Protein AF-A0A382PR26-F1 (afdb_monomer)

Foldseek 3Di:
DQCQQDPDPDHVDVASVVLLLVQLVQCLVVVHFAADPDPPVVPQDDPVSDPDPCVVVVLLVSVCSNPVDCVLVDPDPVSVVVSSRSSVRSSVNSVVVLVVQVVVDPPSVVVVVVVVVVVVVVDPDPPPVVD

Organism: NCBI:txid408172

pLDDT: mean 83.09, std 10.74, range [49.25, 95.69]

Radius of gyration: 16.08 Å; Cα contacts (8 Å, |Δi|>4): 104; chains: 1; bounding box: 42×34×35 Å

Solvent-accessible surface area (backbone atoms only — not comparable to full-atom values): 7722 Å² total; per-residue (Å²): 104,69,62,66,42,44,62,46,101,79,34,89,19,85,41,70,55,56,47,41,54,52,16,21,50,49,9,58,74,69,72,42,70,30,84,70,91,75,78,52,79,92,71,52,88,52,83,81,67,58,88,58,90,61,56,68,58,52,52,44,51,54,46,33,69,72,63,77,38,74,72,59,70,44,88,47,70,71,38,48,52,51,48,52,50,51,49,51,18,12,18,46,29,18,50,52,54,52,44,56,54,50,73,76,34,95,61,49,64,62,52,52,50,53,53,54,53,60,52,54,77,70,54,76,78,80,74,67,88,81,112

Mean predicted aligned error: 7.09 Å

Structure (mmCIF, N/CA/C/O backbone):
data_AF-A0A382PR26-F1
#
_entry.id   AF-A0A382PR26-F1
#
loop_
_atom_site.group_PDB
_atom_site.id
_atom_site.type_symbol
_atom_site.lab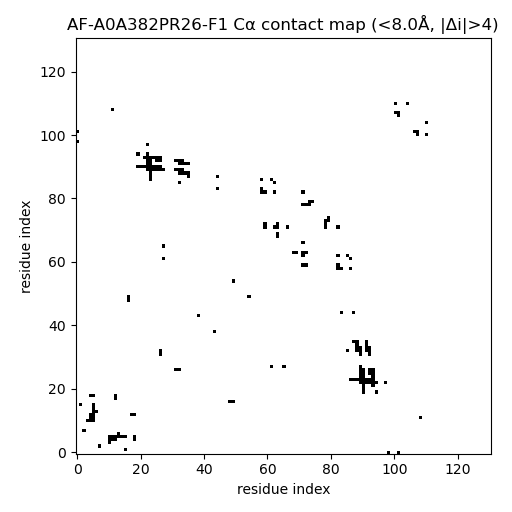el_atom_id
_atom_site.label_alt_id
_atom_site.label_comp_id
_atom_site.label_asym_id
_atom_site.label_entity_id
_atom_site.label_seq_id
_atom_site.pdbx_PDB_ins_code
_atom_site.Cartn_x
_atom_site.Cartn_y
_atom_site.Cartn_z
_atom_site.occupancy
_atom_site.B_iso_or_equiv
_atom_site.auth_seq_id
_atom_site.auth_comp_id
_atom_site.auth_asym_id
_atom_site.auth_atom_id
_atom_site.pdb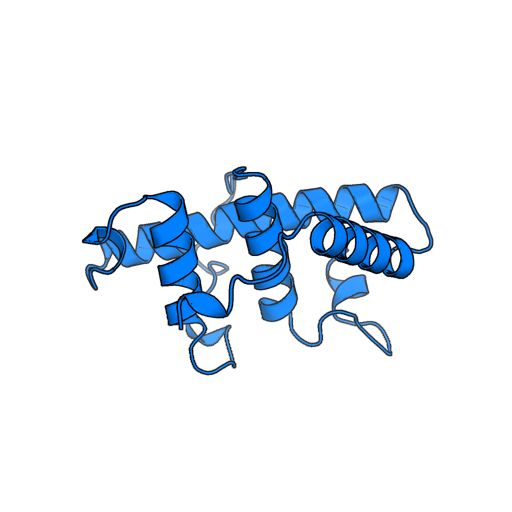x_PDB_model_num
ATOM 1 N N . MET A 1 1 ? 14.714 6.969 -5.840 1.00 84.12 1 MET A N 1
ATOM 2 C CA . MET A 1 1 ? 13.620 6.156 -6.406 1.00 84.12 1 MET A CA 1
ATOM 3 C C . MET A 1 1 ? 12.386 7.002 -6.729 1.00 84.12 1 MET A C 1
ATOM 5 O O . MET A 1 1 ? 12.160 7.191 -7.912 1.00 84.12 1 MET A O 1
ATOM 9 N N . ILE A 1 2 ? 11.683 7.603 -5.756 1.00 82.56 2 ILE A N 1
ATOM 10 C CA . ILE A 1 2 ? 10.418 8.350 -5.985 1.00 82.56 2 ILE A CA 1
ATOM 11 C C . ILE A 1 2 ? 10.488 9.317 -7.181 1.00 82.56 2 ILE A C 1
ATOM 13 O O . ILE A 1 2 ? 9.706 9.186 -8.110 1.00 82.56 2 ILE A O 1
ATOM 17 N N . LYS A 1 3 ? 11.500 10.199 -7.241 1.00 83.19 3 LYS A N 1
ATOM 18 C CA . LYS A 1 3 ? 11.681 11.136 -8.371 1.00 83.19 3 LYS A CA 1
ATOM 19 C C . LYS A 1 3 ? 11.769 10.465 -9.751 1.00 83.19 3 LYS A C 1
ATOM 21 O O . LYS A 1 3 ? 11.312 11.050 -10.720 1.00 83.19 3 LYS A O 1
ATOM 26 N N . LYS A 1 4 ? 12.352 9.264 -9.853 1.00 83.62 4 LYS A N 1
ATOM 27 C CA . LYS A 1 4 ? 12.416 8.512 -11.121 1.00 83.62 4 LYS A CA 1
ATOM 28 C C . LYS A 1 4 ? 11.034 7.994 -11.530 1.00 83.62 4 LYS A C 1
ATOM 30 O O . LYS A 1 4 ? 10.728 7.959 -12.709 1.00 83.62 4 LYS A O 1
ATOM 35 N N . LEU A 1 5 ? 10.215 7.614 -10.550 1.00 82.88 5 LEU A N 1
ATOM 36 C CA . LEU A 1 5 ? 8.875 7.067 -10.760 1.00 82.88 5 LEU A CA 1
ATOM 37 C C . LEU A 1 5 ? 7.799 8.145 -10.954 1.00 82.88 5 LEU A C 1
ATOM 39 O O . LEU A 1 5 ? 6.731 7.825 -11.465 1.00 82.88 5 LEU A O 1
ATOM 43 N N . THR A 1 6 ? 8.068 9.393 -10.553 1.00 85.25 6 THR A N 1
ATOM 44 C CA . THR A 1 6 ? 7.072 10.478 -10.576 1.00 85.25 6 THR A CA 1
ATOM 45 C C . THR A 1 6 ? 7.483 11.733 -11.344 1.00 85.25 6 THR A C 1
ATOM 47 O O . THR A 1 6 ? 6.692 12.662 -11.429 1.00 85.25 6 THR A O 1
ATOM 50 N N . GLY A 1 7 ? 8.725 11.831 -11.825 1.00 79.44 7 GLY A N 1
ATOM 51 C CA . GLY A 1 7 ? 9.278 13.088 -12.347 1.00 79.44 7 GLY A CA 1
ATOM 52 C C . GLY A 1 7 ? 10.110 12.968 -13.622 1.00 79.44 7 GLY A C 1
ATOM 53 O O . GLY A 1 7 ? 10.827 13.912 -13.939 1.00 79.44 7 GLY A O 1
ATOM 54 N N . SER A 1 8 ? 10.076 11.828 -14.316 1.00 76.12 8 SER A N 1
ATOM 55 C CA . SER A 1 8 ? 10.635 11.694 -15.670 1.00 76.12 8 SER A CA 1
ATOM 56 C C . SER A 1 8 ? 9.703 12.321 -16.720 1.00 76.12 8 SER A C 1
ATOM 58 O O . SER A 1 8 ? 8.579 12.689 -16.394 1.00 76.12 8 SER A O 1
ATOM 60 N N . ASP A 1 9 ? 10.149 12.428 -17.978 1.00 75.31 9 ASP A N 1
ATOM 61 C CA . ASP A 1 9 ? 9.335 12.978 -19.083 1.00 75.31 9 ASP A CA 1
ATOM 62 C C . ASP A 1 9 ? 8.059 12.156 -19.357 1.00 75.31 9 ASP A C 1
ATOM 64 O O . ASP A 1 9 ? 7.056 12.687 -19.826 1.00 75.31 9 ASP A O 1
ATOM 68 N N . SER A 1 10 ? 8.085 10.860 -19.027 1.00 79.69 10 SER A N 1
ATOM 69 C CA . SER A 1 10 ? 6.935 9.952 -19.066 1.00 79.69 10 SER A CA 1
ATOM 70 C C . SER A 1 10 ? 6.955 9.058 -17.821 1.00 79.69 10 SER A C 1
ATOM 72 O O . SER A 1 10 ? 7.436 7.920 -17.885 1.00 79.69 10 SER A O 1
ATOM 74 N N . PRO A 1 11 ? 6.505 9.566 -16.659 1.00 85.81 11 PRO A N 1
ATOM 75 C CA . PRO A 1 11 ? 6.602 8.830 -15.413 1.00 85.81 11 PRO A CA 1
ATOM 76 C C . PRO A 1 11 ? 5.505 7.760 -15.325 1.00 85.81 11 PRO A C 1
ATOM 78 O O . PRO A 1 11 ? 4.365 8.021 -15.720 1.00 85.81 11 PRO A O 1
ATOM 81 N N . PRO A 1 12 ? 5.808 6.574 -14.760 1.00 86.62 12 PRO A N 1
ATOM 82 C CA . PRO A 1 12 ? 4.804 5.531 -14.545 1.00 86.62 12 PRO A CA 1
ATOM 83 C C . PRO A 1 12 ? 3.694 5.978 -13.581 1.00 86.62 12 PRO A C 1
ATOM 85 O O . PRO A 1 12 ? 2.566 5.506 -13.684 1.00 86.62 12 PRO A O 1
ATOM 88 N N . PHE A 1 13 ? 3.986 6.922 -12.679 1.00 90.69 13 PHE A N 1
ATOM 89 C CA . PHE A 1 13 ? 3.002 7.528 -11.785 1.00 90.69 13 PHE A CA 1
ATOM 90 C C . PHE A 1 13 ? 3.023 9.046 -11.953 1.00 90.69 13 PHE A C 1
ATOM 92 O O . PHE A 1 13 ? 4.031 9.696 -11.701 1.00 90.69 13 PHE A O 1
ATOM 99 N N . GLN A 1 14 ? 1.897 9.635 -12.345 1.00 87.81 14 GLN A N 1
ATOM 100 C CA . GLN A 1 14 ? 1.780 11.080 -12.574 1.00 87.81 14 GLN A CA 1
ATOM 101 C C . GLN A 1 14 ? 1.797 11.877 -11.264 1.00 87.81 14 GLN A C 1
ATOM 103 O O . GLN A 1 14 ? 2.180 13.044 -11.235 1.00 87.81 14 GLN A O 1
ATOM 108 N N . GLN A 1 15 ? 1.350 11.259 -10.167 1.00 87.12 15 GLN A N 1
ATOM 109 C CA . GLN A 1 15 ? 1.268 11.881 -8.848 1.00 87.12 15 GLN A CA 1
ATOM 110 C C . GLN A 1 15 ? 1.777 10.924 -7.767 1.00 87.12 15 GLN A C 1
ATOM 112 O O . GLN A 1 15 ? 1.619 9.708 -7.867 1.00 87.12 15 GLN A O 1
ATOM 117 N N . ILE A 1 16 ? 2.349 11.477 -6.692 1.00 87.38 16 ILE A N 1
ATOM 118 C CA . ILE A 1 16 ? 2.913 10.686 -5.585 1.00 87.38 16 ILE A CA 1
ATOM 119 C C . ILE A 1 16 ? 1.859 9.757 -4.971 1.00 87.38 16 ILE A C 1
ATOM 121 O O . ILE A 1 16 ? 2.168 8.606 -4.685 1.00 87.38 16 ILE A O 1
ATOM 125 N N . TRP A 1 17 ? 0.608 10.199 -4.821 1.00 86.06 17 TRP A N 1
ATOM 126 C CA . TRP A 1 17 ? -0.441 9.356 -4.241 1.00 86.06 17 TRP A CA 1
ATOM 127 C C . TRP A 1 17 ? -0.736 8.101 -5.080 1.00 86.06 17 TRP A C 1
ATOM 129 O O . TRP A 1 17 ? -1.080 7.070 -4.512 1.00 86.06 17 TRP A O 1
ATOM 139 N N . GLN A 1 18 ? -0.548 8.145 -6.407 1.00 89.12 18 GLN A N 1
ATOM 140 C CA . GLN A 1 18 ? -0.707 6.969 -7.272 1.00 89.12 18 GLN A CA 1
ATOM 141 C C . GLN A 1 18 ? 0.390 5.940 -6.988 1.00 89.12 18 GLN A C 1
ATOM 143 O O . GLN A 1 18 ? 0.104 4.753 -6.852 1.00 89.12 18 GLN A O 1
ATOM 148 N N . LEU A 1 19 ? 1.632 6.411 -6.824 1.00 91.75 19 LEU A N 1
ATOM 149 C CA . LEU A 1 19 ? 2.751 5.570 -6.400 1.00 91.75 19 LEU A CA 1
ATOM 150 C C . LEU A 1 19 ? 2.496 4.968 -5.012 1.00 91.75 19 LEU A C 1
ATOM 152 O O . LEU A 1 19 ? 2.788 3.797 -4.800 1.00 91.75 19 LEU A O 1
ATOM 156 N N . LEU A 1 20 ? 1.948 5.744 -4.074 1.00 91.69 20 LEU A N 1
ATOM 157 C CA . LEU A 1 20 ? 1.654 5.258 -2.723 1.00 91.69 20 LEU A CA 1
ATOM 158 C C . LEU A 1 20 ? 0.545 4.203 -2.719 1.00 91.69 20 LEU A C 1
ATOM 160 O O . LEU A 1 20 ? 0.713 3.173 -2.081 1.00 91.69 20 LEU A O 1
ATOM 164 N N . ILE A 1 21 ? -0.535 4.390 -3.485 1.00 91.31 21 ILE A N 1
ATOM 165 C CA . ILE A 1 21 ? -1.578 3.363 -3.641 1.00 91.31 21 ILE A CA 1
ATOM 166 C C . ILE A 1 21 ? -1.004 2.082 -4.247 1.00 91.31 21 ILE A C 1
ATOM 168 O O . ILE A 1 21 ? -1.292 0.986 -3.763 1.00 91.31 21 ILE A O 1
ATOM 172 N N . PHE A 1 22 ? -0.175 2.205 -5.283 1.00 92.38 22 PHE A N 1
ATOM 173 C CA . PHE A 1 22 ? 0.476 1.052 -5.894 1.00 92.38 22 PHE A CA 1
ATOM 174 C C . PHE A 1 22 ? 1.396 0.334 -4.899 1.00 92.38 22 PHE A C 1
ATOM 176 O O . PHE A 1 22 ? 1.308 -0.880 -4.735 1.00 92.38 22 PHE A O 1
ATOM 183 N N . ALA A 1 23 ? 2.221 1.083 -4.166 1.00 94.31 23 ALA A N 1
ATOM 184 C CA . ALA A 1 23 ? 3.085 0.539 -3.127 1.00 94.31 23 ALA A CA 1
ATOM 185 C C . ALA A 1 23 ? 2.283 -0.146 -2.004 1.00 94.31 23 ALA A C 1
ATOM 187 O O . ALA A 1 23 ? 2.623 -1.257 -1.604 1.00 94.31 23 ALA A O 1
ATOM 188 N N . ALA A 1 24 ? 1.189 0.461 -1.538 1.00 93.50 24 ALA A N 1
ATOM 189 C CA . ALA A 1 24 ? 0.307 -0.153 -0.551 1.00 93.50 24 ALA A CA 1
ATOM 190 C C . ALA A 1 24 ? -0.293 -1.467 -1.064 1.00 93.50 24 ALA A C 1
ATOM 192 O O . ALA A 1 24 ? -0.340 -2.452 -0.333 1.00 93.50 24 ALA A O 1
ATOM 193 N N . SER A 1 25 ? -0.685 -1.505 -2.339 1.00 92.00 25 SER A N 1
ATOM 194 C CA . SER A 1 25 ? -1.228 -2.708 -2.978 1.00 92.00 25 SER A CA 1
ATOM 195 C C . SER A 1 25 ? -0.210 -3.853 -2.999 1.00 92.00 25 SER A C 1
ATOM 197 O O . SER A 1 25 ? -0.587 -4.996 -2.756 1.00 92.00 25 SER A O 1
ATOM 199 N N . LEU A 1 26 ? 1.083 -3.559 -3.198 1.00 93.81 26 LEU A N 1
ATOM 200 C CA . LEU A 1 26 ? 2.154 -4.559 -3.071 1.00 93.81 26 LEU A CA 1
ATOM 201 C C . LEU A 1 26 ? 2.267 -5.096 -1.639 1.00 93.81 26 LEU A C 1
ATOM 203 O O . LEU A 1 26 ? 2.380 -6.302 -1.447 1.00 93.81 26 LEU A O 1
ATOM 207 N N . GLY A 1 27 ? 2.189 -4.220 -0.633 1.00 94.06 27 GLY A N 1
ATOM 208 C CA . GLY A 1 27 ? 2.188 -4.646 0.768 1.00 94.06 27 GLY A CA 1
ATOM 209 C C . GLY A 1 27 ? 0.993 -5.530 1.122 1.00 94.06 27 GLY A C 1
ATOM 210 O O . GLY A 1 27 ? 1.149 -6.526 1.822 1.00 94.06 27 GLY A O 1
ATOM 211 N N . ILE A 1 28 ? -0.192 -5.223 0.593 1.00 91.81 28 ILE A N 1
ATOM 212 C CA . ILE A 1 28 ? -1.396 -6.039 0.799 1.00 91.81 28 ILE A CA 1
ATOM 213 C C . ILE A 1 28 ? -1.271 -7.390 0.098 1.00 91.81 28 ILE A C 1
ATOM 215 O O . ILE A 1 28 ? -1.557 -8.413 0.719 1.00 91.81 28 ILE A O 1
ATOM 219 N N . ARG A 1 29 ? -0.811 -7.404 -1.162 1.00 90.12 29 ARG A N 1
ATOM 220 C CA . ARG A 1 29 ? -0.543 -8.634 -1.923 1.00 90.12 29 ARG A CA 1
ATOM 221 C C . ARG A 1 29 ? 0.367 -9.572 -1.134 1.00 90.12 29 ARG A C 1
ATOM 223 O O . ARG A 1 29 ? 0.051 -10.749 -0.980 1.00 90.12 29 ARG A O 1
ATOM 230 N N . ASP A 1 30 ? 1.461 -9.030 -0.608 1.00 92.50 30 ASP A N 1
ATOM 231 C CA . ASP A 1 30 ? 2.461 -9.801 0.132 1.00 92.50 30 ASP A CA 1
ATOM 232 C C . ASP A 1 30 ? 2.050 -10.049 1.593 1.00 92.50 30 ASP A C 1
ATOM 234 O O . ASP A 1 30 ? 2.702 -10.822 2.288 1.00 92.50 30 ASP A O 1
ATOM 238 N N . LYS A 1 31 ? 0.949 -9.434 2.052 1.00 92.25 31 LYS A N 1
ATOM 239 C CA . LYS A 1 31 ? 0.472 -9.423 3.445 1.00 92.25 31 LYS A CA 1
ATOM 240 C C . LYS A 1 31 ? 1.538 -8.944 4.436 1.00 92.25 31 LYS A C 1
ATOM 242 O O . LYS A 1 31 ? 1.567 -9.372 5.587 1.00 92.25 31 LYS A O 1
ATOM 247 N N . GLU A 1 32 ? 2.378 -8.013 3.998 1.00 95.06 32 GLU A N 1
ATOM 248 C CA . GLU A 1 32 ? 3.527 -7.511 4.742 1.00 95.06 32 GLU A CA 1
ATOM 249 C C . GLU A 1 32 ? 3.428 -6.002 4.966 1.00 95.06 32 GLU A C 1
ATOM 251 O O . GLU A 1 32 ? 3.079 -5.226 4.074 1.00 95.06 32 GLU A O 1
ATOM 256 N N . LYS A 1 33 ? 3.782 -5.574 6.179 1.00 93.94 33 LYS A N 1
ATOM 257 C CA . LYS A 1 33 ? 3.820 -4.166 6.586 1.00 93.94 33 LYS A CA 1
ATOM 258 C C . LYS A 1 33 ? 5.212 -3.803 7.053 1.00 93.94 33 LYS A C 1
ATOM 260 O O . LYS A 1 33 ? 5.884 -4.591 7.714 1.00 93.94 33 LYS A O 1
ATOM 265 N N . ARG A 1 34 ? 5.634 -2.572 6.765 1.00 94.25 34 ARG A N 1
ATOM 266 C CA . ARG A 1 34 ? 6.876 -2.026 7.309 1.00 94.25 34 ARG A CA 1
ATOM 267 C C . ARG A 1 34 ? 6.561 -0.851 8.234 1.00 94.25 34 ARG A C 1
ATOM 269 O O . ARG A 1 34 ? 6.163 0.200 7.725 1.00 94.25 34 ARG A O 1
ATOM 276 N N . PRO A 1 35 ? 6.794 -0.982 9.553 1.00 90.88 35 PRO A N 1
ATOM 277 C CA . PRO A 1 35 ? 6.617 0.119 10.492 1.00 90.88 35 PRO A CA 1
ATOM 278 C C . PRO A 1 35 ? 7.398 1.364 10.066 1.00 90.88 35 PRO A C 1
ATOM 280 O O . PRO A 1 35 ? 8.521 1.274 9.557 1.00 90.88 35 PRO A O 1
ATOM 283 N N . ILE A 1 36 ? 6.808 2.535 10.285 1.00 82.38 36 ILE A N 1
ATOM 284 C CA . ILE A 1 36 ? 7.485 3.817 10.090 1.00 82.38 36 ILE A CA 1
ATOM 285 C C . ILE A 1 36 ? 8.129 4.195 11.422 1.00 82.38 36 ILE A C 1
ATOM 287 O O . ILE A 1 36 ? 7.457 4.621 12.355 1.00 82.38 36 ILE A O 1
ATOM 291 N N . GLU A 1 37 ? 9.446 4.014 11.516 1.00 70.19 37 GLU A N 1
ATOM 292 C CA . GLU A 1 37 ? 10.206 4.259 12.753 1.00 70.19 37 GLU A CA 1
ATOM 293 C C . GLU A 1 37 ? 10.277 5.751 13.126 1.00 70.19 37 GLU A C 1
ATOM 295 O O . GLU A 1 37 ? 10.413 6.087 14.297 1.00 70.19 37 GLU A O 1
ATOM 300 N N . ASN A 1 38 ? 10.135 6.649 12.143 1.00 61.75 38 ASN A N 1
ATOM 301 C CA . ASN A 1 38 ? 10.146 8.101 12.326 1.00 61.75 38 ASN A CA 1
ATOM 302 C C . ASN A 1 38 ? 8.832 8.707 11.817 1.00 61.75 38 ASN A C 1
ATOM 304 O O . ASN A 1 38 ? 8.781 9.263 10.717 1.00 61.75 38 ASN A O 1
ATOM 308 N N . TYR A 1 39 ? 7.763 8.560 12.601 1.00 54.31 39 TYR A N 1
ATOM 309 C CA . TYR A 1 39 ? 6.480 9.205 12.327 1.00 54.31 39 TYR A CA 1
ATOM 310 C C . TYR A 1 39 ? 6.607 10.718 12.552 1.00 54.31 39 TYR A C 1
ATOM 312 O O . TYR A 1 39 ? 6.509 11.220 13.672 1.00 54.31 39 TYR A O 1
ATOM 320 N N . ASP A 1 40 ? 6.882 11.451 11.478 1.00 55.56 40 ASP A N 1
ATOM 321 C CA . ASP A 1 40 ? 6.788 12.907 11.456 1.00 55.56 40 ASP A CA 1
ATOM 322 C C . ASP A 1 40 ? 5.325 13.264 11.176 1.00 55.56 40 ASP A C 1
ATOM 324 O O . ASP A 1 40 ? 4.876 13.199 10.032 1.00 55.56 40 ASP A O 1
ATOM 328 N N . ALA A 1 41 ? 4.566 13.606 12.221 1.00 50.00 41 ALA A N 1
ATOM 329 C CA . ALA A 1 41 ? 3.133 13.901 12.117 1.00 50.00 41 ALA A CA 1
ATOM 330 C C . ALA A 1 41 ? 2.815 15.014 11.093 1.00 50.00 41 ALA A C 1
ATOM 332 O O . ALA A 1 41 ? 1.715 15.056 10.551 1.00 50.00 41 ALA A O 1
ATOM 333 N N . GLY A 1 42 ? 3.781 15.888 10.770 1.00 49.25 42 GLY A N 1
ATOM 334 C CA . GLY A 1 42 ? 3.642 16.906 9.722 1.00 49.25 42 GLY A CA 1
ATOM 335 C C . GLY A 1 42 ? 3.752 16.372 8.285 1.00 49.25 42 GLY A C 1
ATOM 336 O O . GLY A 1 42 ? 3.441 17.099 7.342 1.00 49.25 42 GLY A O 1
ATOM 337 N N . LYS A 1 43 ? 4.193 15.120 8.109 1.00 52.88 43 LYS A N 1
ATOM 338 C CA . LYS A 1 43 ? 4.341 14.411 6.824 1.00 52.88 43 LYS A CA 1
ATOM 339 C C . LYS A 1 43 ? 3.430 13.193 6.692 1.00 52.88 43 LYS A C 1
ATOM 341 O O . LYS A 1 43 ? 3.501 12.523 5.661 1.00 52.88 43 LYS A O 1
ATOM 346 N N . ALA A 1 44 ? 2.613 12.918 7.708 1.00 62.34 44 ALA A N 1
ATOM 347 C CA . ALA A 1 44 ? 1.556 11.926 7.614 1.00 62.34 44 ALA A CA 1
ATOM 348 C C . ALA A 1 44 ? 0.679 12.233 6.395 1.00 62.34 44 ALA A C 1
ATOM 350 O O . ALA A 1 44 ? 0.480 13.402 6.033 1.00 62.34 44 ALA A O 1
ATOM 351 N N . ILE A 1 45 ? 0.194 11.188 5.733 1.00 66.62 45 ILE A N 1
ATOM 352 C CA . ILE A 1 45 ? -0.615 11.349 4.527 1.00 66.62 45 ILE A CA 1
ATOM 353 C C . ILE A 1 45 ? -1.928 12.027 4.915 1.00 66.62 45 ILE A C 1
ATOM 355 O O . ILE A 1 45 ? -2.824 11.420 5.494 1.00 66.62 45 ILE A O 1
ATOM 359 N N . GLN A 1 46 ? -2.032 13.314 4.594 1.00 65.81 46 GLN A N 1
ATOM 360 C CA . GLN A 1 46 ? -3.240 14.092 4.837 1.00 65.81 46 GLN A CA 1
ATOM 361 C C . GLN A 1 46 ? -4.330 13.697 3.837 1.00 65.81 46 GLN A C 1
ATOM 363 O O . GLN A 1 46 ? -4.048 13.416 2.675 1.00 65.81 46 GLN A O 1
ATOM 368 N N . GLU A 1 47 ? -5.596 13.744 4.254 1.00 64.94 47 GLU A N 1
ATOM 369 C CA . GLU A 1 47 ? -6.742 13.389 3.401 1.00 64.94 47 GLU A CA 1
ATOM 370 C C . GLU A 1 47 ? -6.785 14.168 2.067 1.00 64.94 47 GLU A C 1
ATOM 372 O O . GLU A 1 47 ? -7.276 13.674 1.054 1.00 64.94 47 GLU A O 1
ATOM 377 N N . ASN A 1 48 ? -6.226 15.380 2.045 1.00 68.44 48 ASN A N 1
ATOM 378 C CA . ASN A 1 48 ? -6.142 16.251 0.871 1.00 68.44 48 ASN A CA 1
ATOM 379 C C . ASN A 1 48 ? -5.068 15.838 -0.161 1.00 68.44 48 ASN A C 1
ATOM 381 O O . ASN A 1 48 ? -5.025 16.428 -1.240 1.00 68.44 48 ASN A O 1
ATOM 385 N N . TYR A 1 49 ? -4.214 14.846 0.131 1.00 69.88 49 TYR A N 1
ATOM 386 C CA . TYR A 1 49 ? -3.188 14.361 -0.807 1.00 69.88 49 TYR A CA 1
ATOM 387 C C . TYR A 1 49 ? -3.778 13.616 -2.004 1.00 69.88 49 TYR A C 1
ATOM 389 O O . TYR A 1 49 ? -3.131 13.503 -3.049 1.00 69.88 49 TYR A O 1
ATOM 397 N N . PHE A 1 50 ? -4.990 13.089 -1.854 1.00 75.00 50 PHE A N 1
ATOM 398 C CA . PHE A 1 50 ? -5.647 12.300 -2.878 1.00 75.00 50 PHE A CA 1
ATOM 399 C C . PHE A 1 50 ? -6.603 13.175 -3.685 1.00 75.00 50 PHE A C 1
ATOM 401 O O . PHE A 1 50 ? -7.626 13.642 -3.191 1.00 75.00 50 PHE A O 1
ATOM 408 N N . SER A 1 51 ? -6.281 13.367 -4.962 1.00 70.50 51 SER A N 1
ATOM 409 C CA . SER A 1 51 ? -7.118 14.128 -5.895 1.00 70.50 51 SER A CA 1
ATOM 410 C C . SER A 1 51 ? -8.221 13.287 -6.555 1.00 70.50 51 SER A C 1
ATOM 412 O O . SER A 1 51 ? -9.091 13.837 -7.228 1.00 70.50 51 SER A O 1
ATOM 414 N N . ALA A 1 52 ? -8.210 11.962 -6.369 1.00 72.94 52 ALA A N 1
ATOM 415 C CA . ALA A 1 52 ? -9.167 11.048 -6.987 1.00 72.94 52 ALA A CA 1
ATOM 416 C C . ALA A 1 52 ? -10.467 10.913 -6.170 1.00 72.94 52 ALA A C 1
ATOM 418 O O . ALA A 1 52 ? -10.405 10.631 -4.971 1.00 72.94 52 ALA A O 1
ATOM 419 N N . PRO A 1 53 ? -11.654 11.014 -6.796 1.00 71.69 53 PRO A N 1
ATOM 420 C CA . PRO A 1 53 ? -12.907 10.642 -6.147 1.00 71.69 53 PRO A CA 1
ATOM 421 C C . PRO A 1 53 ? -12.847 9.188 -5.654 1.00 71.69 53 PRO A C 1
ATOM 423 O O . PRO A 1 53 ? -12.478 8.292 -6.407 1.00 71.69 53 PRO A O 1
ATOM 426 N N . GLY A 1 54 ? -13.205 8.945 -4.391 1.00 75.56 54 GLY A N 1
ATOM 427 C CA . GLY A 1 54 ? -13.328 7.586 -3.847 1.00 75.56 54 GLY A CA 1
ATOM 428 C C . GLY A 1 54 ? -12.056 6.956 -3.264 1.00 75.56 54 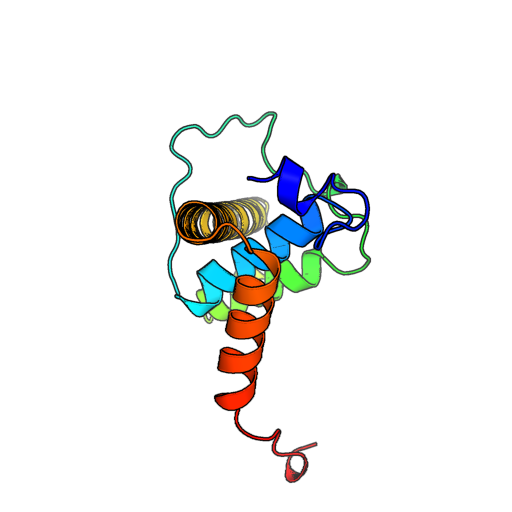GLY A C 1
ATOM 429 O O . GLY A 1 54 ? -12.128 5.820 -2.802 1.00 75.56 54 GLY A O 1
ATOM 430 N N . TRP A 1 55 ? -10.926 7.673 -3.189 1.00 78.56 55 TRP A N 1
ATOM 431 C CA . TRP A 1 55 ? -9.689 7.166 -2.560 1.00 78.56 55 TRP A CA 1
ATOM 432 C C . TRP A 1 55 ? -9.914 6.623 -1.136 1.00 78.56 55 TRP A C 1
ATOM 434 O O . TRP A 1 55 ? -9.352 5.600 -0.755 1.00 78.56 55 TRP A O 1
ATOM 444 N N . LYS A 1 56 ? -10.806 7.262 -0.370 1.00 80.88 56 LYS A N 1
ATOM 445 C CA . LYS A 1 56 ? -11.163 6.838 0.987 1.00 80.88 56 LYS A CA 1
ATOM 446 C C . LYS A 1 56 ? -11.867 5.478 0.995 1.00 80.88 56 LYS A C 1
ATOM 448 O O . LYS A 1 56 ? -11.607 4.655 1.865 1.00 80.88 56 LYS A O 1
ATOM 453 N N . GLY A 1 57 ? -12.703 5.216 -0.012 1.00 87.69 57 GLY A N 1
ATOM 454 C CA . GLY A 1 57 ? -13.331 3.910 -0.219 1.00 87.69 57 GLY A CA 1
ATOM 455 C C . GLY A 1 57 ? -12.296 2.816 -0.468 1.00 87.69 57 GLY A C 1
ATOM 456 O O . GLY A 1 57 ? -12.395 1.744 0.118 1.00 87.69 57 GLY A O 1
ATOM 457 N N . LEU A 1 58 ? -11.256 3.111 -1.255 1.00 86.50 58 LEU A N 1
ATOM 458 C CA . LEU A 1 58 ? -10.155 2.175 -1.468 1.00 86.50 58 LEU A CA 1
ATOM 459 C C . LEU A 1 58 ? -9.435 1.843 -0.157 1.00 86.50 58 LEU A C 1
ATOM 461 O O . LEU A 1 58 ? -9.228 0.668 0.125 1.00 86.50 58 LEU A O 1
ATOM 465 N N . LEU A 1 59 ? -9.106 2.844 0.667 1.00 87.69 59 LEU A N 1
ATOM 466 C CA . LEU A 1 59 ? -8.464 2.584 1.959 1.00 87.69 59 LEU A CA 1
ATOM 467 C C . LEU A 1 59 ? -9.332 1.692 2.849 1.00 87.69 59 LEU A C 1
ATOM 469 O O . LEU A 1 59 ? -8.831 0.744 3.453 1.00 87.69 59 LEU A O 1
ATOM 473 N N . TYR A 1 60 ? -10.637 1.960 2.911 1.00 90.38 60 TYR A N 1
ATOM 474 C CA . TYR A 1 60 ? -11.558 1.123 3.674 1.00 90.38 60 TYR A CA 1
ATOM 475 C C . TYR A 1 60 ? -11.585 -0.321 3.176 1.00 90.38 60 TYR A C 1
ATOM 477 O O . TYR A 1 60 ? -11.565 -1.235 3.993 1.00 90.38 60 TYR A O 1
ATOM 485 N N . LEU A 1 61 ? -11.588 -0.537 1.858 1.00 90.69 61 LEU A N 1
ATOM 486 C CA . LEU A 1 61 ? -11.515 -1.880 1.279 1.00 90.69 61 LEU A CA 1
ATOM 487 C C . LEU A 1 61 ? -10.200 -2.574 1.643 1.00 90.69 61 LEU A C 1
ATOM 489 O O . LEU A 1 61 ? -10.222 -3.736 2.037 1.00 90.69 61 LEU A O 1
ATOM 493 N N . MET A 1 62 ? -9.073 -1.860 1.588 1.00 88.94 62 MET A N 1
ATOM 494 C CA . MET A 1 62 ? -7.774 -2.391 2.011 1.00 88.94 62 MET A CA 1
ATOM 495 C C . MET A 1 62 ? -7.815 -2.864 3.471 1.00 88.94 62 MET A C 1
ATOM 497 O O . MET A 1 62 ? -7.411 -3.984 3.779 1.00 88.94 62 MET A O 1
ATOM 501 N N . ARG A 1 63 ? -8.365 -2.038 4.367 1.00 88.75 63 ARG A N 1
ATOM 502 C CA . ARG A 1 63 ? -8.485 -2.354 5.795 1.00 88.75 63 ARG A CA 1
ATOM 503 C C . ARG A 1 63 ? -9.491 -3.470 6.075 1.00 88.75 63 ARG A C 1
ATOM 505 O O . ARG A 1 63 ? -9.275 -4.274 6.980 1.00 88.75 63 ARG A O 1
ATOM 512 N N . LEU A 1 64 ? -10.571 -3.541 5.303 1.00 92.31 64 LEU A N 1
ATOM 513 C CA . LEU A 1 64 ? -11.556 -4.613 5.399 1.00 92.31 64 LEU A CA 1
ATOM 514 C C . LEU A 1 64 ? -10.941 -5.957 5.000 1.00 92.31 64 LEU A C 1
ATOM 516 O O . LEU A 1 64 ? -11.139 -6.937 5.708 1.00 92.31 64 LEU A O 1
ATOM 520 N N . VAL A 1 65 ? -10.164 -5.993 3.913 1.00 88.44 65 VAL A N 1
ATOM 521 C CA . VAL A 1 65 ? -9.446 -7.200 3.472 1.00 88.44 65 VAL A CA 1
ATOM 522 C C . VAL A 1 65 ? -8.385 -7.614 4.492 1.00 88.44 65 VAL A C 1
ATOM 524 O O . VAL A 1 65 ? -8.210 -8.799 4.743 1.00 88.44 65 VAL A O 1
ATOM 527 N N . GLU A 1 66 ? -7.695 -6.654 5.110 1.00 86.88 66 GLU A N 1
ATOM 528 C CA . GLU A 1 66 ? -6.703 -6.937 6.153 1.00 86.88 66 GLU A CA 1
ATOM 529 C C . GLU A 1 66 ? -7.332 -7.495 7.438 1.00 86.88 66 GLU A C 1
ATOM 531 O O . GLU A 1 66 ? -6.788 -8.412 8.050 1.00 86.88 66 GLU A O 1
ATOM 536 N N . THR A 1 67 ? -8.428 -6.892 7.900 1.00 89.62 67 THR A N 1
ATOM 537 C CA . THR A 1 67 ? -9.003 -7.199 9.219 1.00 89.62 67 THR A CA 1
ATOM 538 C C . THR A 1 67 ? -10.075 -8.276 9.174 1.00 89.62 67 THR A C 1
ATOM 540 O O . THR A 1 67 ? -10.432 -8.799 10.229 1.00 89.62 67 THR A O 1
ATOM 543 N N . GLU A 1 68 ? -10.627 -8.548 7.988 1.00 90.12 68 GLU A N 1
ATOM 544 C CA . GLU A 1 68 ? -11.821 -9.371 7.782 1.00 90.12 68 GLU A CA 1
ATOM 545 C C . GLU A 1 68 ? -12.986 -8.936 8.701 1.00 90.12 68 GLU A C 1
ATOM 547 O O . GLU A 1 68 ? -13.828 -9.737 9.105 1.00 90.12 68 GLU A O 1
ATOM 552 N N . ASN A 1 69 ? -13.030 -7.646 9.070 1.00 89.75 69 ASN A N 1
ATOM 553 C CA . ASN A 1 69 ? -13.946 -7.116 10.073 1.00 89.75 69 ASN A CA 1
ATOM 554 C C . ASN A 1 69 ? -14.520 -5.753 9.670 1.00 89.75 69 ASN A C 1
ATOM 556 O O . ASN A 1 69 ? -13.802 -4.772 9.507 1.00 89.75 69 ASN A O 1
ATOM 560 N N . THR A 1 70 ? -15.847 -5.656 9.609 1.00 91.75 70 THR A N 1
ATOM 561 C CA . THR A 1 70 ? -16.558 -4.428 9.227 1.00 91.75 70 THR A CA 1
ATOM 562 C C . THR A 1 70 ? -16.440 -3.287 10.238 1.00 91.75 70 THR A C 1
ATOM 564 O O . THR A 1 70 ? -16.733 -2.147 9.890 1.00 91.75 70 THR A O 1
ATOM 567 N N . ASN A 1 71 ? -16.000 -3.544 11.473 1.00 89.31 71 ASN A N 1
ATOM 568 C CA . ASN A 1 71 ? -15.782 -2.497 12.476 1.00 89.31 71 ASN A CA 1
ATOM 569 C C . ASN A 1 71 ? -14.755 -1.453 12.020 1.00 89.31 71 ASN A C 1
ATOM 571 O O . ASN A 1 71 ? -14.859 -0.299 12.427 1.00 89.31 71 ASN A O 1
ATOM 575 N N . CYS A 1 72 ? -13.820 -1.819 11.135 1.00 87.44 72 CYS A N 1
ATOM 576 C CA . CYS A 1 72 ? -12.847 -0.881 10.576 1.00 87.44 72 CYS A CA 1
ATOM 577 C C . CYS A 1 72 ? -13.471 0.185 9.657 1.00 87.44 72 CYS A C 1
ATOM 579 O O . CYS A 1 72 ? -12.804 1.144 9.277 1.00 87.44 72 CYS A O 1
ATOM 581 N N . LEU A 1 73 ? -14.738 0.009 9.265 1.00 89.00 73 LEU A N 1
ATOM 582 C CA . LEU A 1 73 ? -15.508 0.971 8.473 1.00 89.00 73 LEU A CA 1
ATOM 583 C C . LEU A 1 73 ? -16.164 2.051 9.346 1.00 89.00 73 LEU A C 1
ATOM 585 O O . LEU A 1 73 ? -16.821 2.950 8.822 1.00 89.00 73 LEU A O 1
ATOM 589 N N . ASN A 1 74 ? -16.027 1.957 10.672 1.00 89.00 74 ASN A N 1
ATOM 590 C CA . ASN A 1 74 ? -16.544 2.962 11.586 1.00 89.00 74 ASN A CA 1
ATOM 591 C C . ASN A 1 74 ? -15.841 4.310 11.349 1.00 89.00 74 ASN A C 1
ATOM 593 O O . ASN A 1 74 ? -14.638 4.387 11.105 1.00 89.00 74 ASN A O 1
ATOM 597 N N . SER A 1 75 ? -16.601 5.396 11.454 1.00 82.38 75 SER A N 1
ATOM 598 C CA . SER A 1 75 ? -16.102 6.763 11.326 1.00 82.38 75 SER A CA 1
ATOM 599 C C . SER A 1 75 ? -15.496 7.307 12.626 1.00 82.38 75 SER A C 1
ATOM 601 O O . SER A 1 75 ? -15.396 8.524 12.778 1.00 82.38 75 SER A O 1
ATOM 603 N N . SER A 1 76 ? -15.150 6.449 13.592 1.00 88.94 76 SER A N 1
ATOM 604 C CA . SER A 1 76 ? -14.454 6.878 14.806 1.00 88.94 76 SER A CA 1
ATOM 605 C C . SER A 1 76 ? -13.028 7.312 14.473 1.00 88.94 76 SER A C 1
ATOM 607 O O . SER A 1 76 ? -12.373 6.717 13.619 1.00 88.94 76 SER A O 1
ATOM 609 N N . GLU A 1 77 ? -12.535 8.335 15.170 1.00 85.75 77 GLU A N 1
ATOM 610 C CA . GLU A 1 77 ?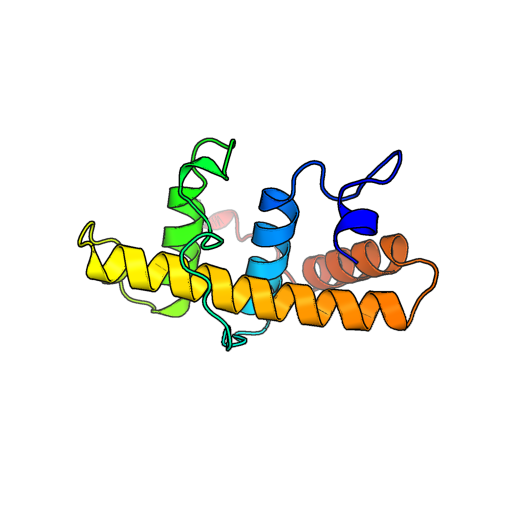 -11.171 8.859 15.002 1.00 85.75 77 GLU A CA 1
ATOM 611 C C . GLU A 1 77 ? -10.119 7.751 15.158 1.00 85.75 77 GLU A C 1
ATOM 613 O O . GLU A 1 77 ? -9.238 7.607 14.321 1.00 85.75 77 GLU A O 1
ATOM 618 N N . GLU A 1 78 ? -10.305 6.865 16.138 1.00 87.81 78 GLU A N 1
ATOM 619 C CA . GLU A 1 78 ? -9.429 5.712 16.361 1.00 87.81 78 GLU A CA 1
ATOM 620 C C . GLU A 1 78 ? -9.341 4.767 15.146 1.00 87.81 78 GLU A C 1
ATOM 622 O O . GLU A 1 78 ? -8.259 4.284 14.808 1.00 87.81 78 GLU A O 1
ATOM 627 N N . GLU A 1 79 ? -10.461 4.482 14.473 1.00 87.56 79 GLU A N 1
ATOM 628 C CA . GLU A 1 79 ? -10.447 3.618 13.288 1.00 87.56 79 GLU A CA 1
ATOM 629 C C . GLU A 1 79 ? -9.895 4.351 12.062 1.00 87.56 79 GLU A C 1
ATOM 631 O O . GLU A 1 79 ? -9.213 3.727 11.248 1.00 87.56 79 GLU A O 1
ATOM 636 N N . GLN A 1 80 ? -10.089 5.672 11.960 1.00 84.12 80 GLN A N 1
ATOM 637 C CA . GLN A 1 80 ? -9.424 6.484 10.933 1.00 84.12 80 GLN A CA 1
ATOM 638 C C . GLN A 1 80 ? -7.901 6.495 11.115 1.00 84.12 80 GLN A C 1
ATOM 640 O O . GLN A 1 80 ? -7.169 6.307 10.144 1.00 84.12 80 GLN A O 1
ATOM 645 N N . ASP A 1 81 ? -7.408 6.627 12.345 1.00 85.81 81 ASP A N 1
ATOM 646 C CA . ASP A 1 81 ? -5.972 6.591 12.631 1.00 85.81 81 ASP A CA 1
ATOM 647 C C . ASP A 1 81 ? -5.372 5.223 12.290 1.00 85.81 81 ASP A C 1
ATOM 649 O O . ASP A 1 81 ? -4.318 5.129 11.653 1.00 85.81 81 ASP A O 1
ATOM 653 N N . LYS A 1 82 ? -6.064 4.133 12.649 1.00 88.31 82 LYS A N 1
ATOM 654 C CA . LYS A 1 82 ? -5.655 2.767 12.280 1.00 88.31 82 LYS A CA 1
ATOM 655 C C . LYS A 1 82 ? -5.662 2.555 10.768 1.00 88.31 82 LYS A C 1
ATOM 657 O O . LYS A 1 82 ? -4.770 1.876 10.253 1.00 88.31 82 LYS A O 1
ATOM 662 N N . LEU A 1 83 ? -6.654 3.103 10.068 1.00 88.44 83 LEU A N 1
ATOM 663 C CA . LEU A 1 83 ? -6.775 3.054 8.613 1.00 88.44 83 LEU A CA 1
ATOM 664 C C . LEU A 1 83 ? -5.576 3.730 7.939 1.00 88.44 83 LEU A C 1
ATOM 666 O O . LEU A 1 83 ? -4.897 3.101 7.126 1.00 88.44 83 LEU A O 1
ATOM 670 N N . ILE A 1 84 ? -5.291 4.979 8.320 1.00 87.38 84 ILE A N 1
ATOM 671 C CA . ILE A 1 84 ? -4.176 5.768 7.782 1.00 87.38 84 ILE A CA 1
ATOM 672 C C . ILE A 1 84 ? -2.854 5.067 8.082 1.00 87.38 84 ILE A C 1
ATOM 674 O O . ILE A 1 84 ? -2.076 4.813 7.165 1.00 87.38 84 ILE A O 1
ATOM 678 N N . LYS A 1 85 ? -2.633 4.657 9.335 1.00 88.88 85 LYS A N 1
ATOM 679 C CA . LYS A 1 85 ? -1.413 3.951 9.733 1.00 88.88 85 LYS A CA 1
ATOM 680 C C . LYS A 1 85 ? -1.197 2.672 8.926 1.00 88.88 85 LYS A C 1
ATOM 682 O O . LYS A 1 85 ? -0.089 2.420 8.461 1.00 88.88 85 LYS A O 1
ATOM 687 N N . SER A 1 86 ? -2.242 1.863 8.744 1.00 90.56 86 SER A N 1
ATOM 688 C CA . SER A 1 86 ? -2.129 0.614 7.980 1.00 90.56 86 SER A CA 1
ATOM 689 C C . SER A 1 86 ? -1.742 0.905 6.532 1.00 90.56 86 SER A C 1
ATOM 691 O O . SER A 1 86 ? -0.815 0.291 6.007 1.00 90.56 86 SER A O 1
ATOM 693 N N . PHE A 1 87 ? -2.386 1.895 5.909 1.00 91.19 87 PHE A N 1
ATOM 694 C CA . PHE A 1 87 ? -2.039 2.337 4.561 1.00 91.19 87 PHE A CA 1
ATOM 695 C C . PHE A 1 87 ? -0.586 2.818 4.454 1.00 91.19 87 PHE A C 1
ATOM 697 O O . PHE A 1 87 ? 0.118 2.451 3.511 1.00 91.19 87 PHE A O 1
ATOM 704 N N . GLU A 1 88 ? -0.115 3.608 5.416 1.00 91.00 88 GLU A N 1
ATOM 705 C CA . GLU A 1 88 ? 1.259 4.106 5.450 1.00 91.00 88 GLU A CA 1
ATOM 706 C C . GLU A 1 88 ? 2.285 2.973 5.603 1.00 91.00 88 GLU A C 1
ATOM 708 O O . GLU A 1 88 ? 3.283 2.946 4.882 1.00 91.00 88 GLU A O 1
ATOM 713 N N . GLU A 1 89 ? 2.036 2.000 6.480 1.00 93.12 89 GLU A N 1
ATOM 714 C CA . GLU A 1 89 ? 2.936 0.860 6.693 1.00 93.12 89 GLU A CA 1
ATOM 715 C C . GLU A 1 89 ? 2.976 -0.097 5.489 1.00 93.12 89 GLU A C 1
ATOM 717 O O . GLU A 1 89 ? 4.049 -0.605 5.140 1.00 93.12 89 GLU A O 1
ATOM 722 N N . TYR A 1 90 ? 1.841 -0.309 4.814 1.00 94.88 90 TYR A N 1
ATOM 723 C CA . TYR A 1 90 ? 1.793 -1.042 3.545 1.00 94.88 90 TYR A CA 1
ATOM 724 C C . TYR A 1 90 ? 2.525 -0.286 2.434 1.00 94.88 90 TYR A C 1
ATOM 726 O O . TYR A 1 90 ? 3.341 -0.864 1.714 1.00 94.88 90 TYR A O 1
ATOM 734 N N . SER A 1 91 ? 2.292 1.024 2.325 1.00 93.88 91 SER A N 1
ATOM 735 C CA . SER A 1 91 ? 2.993 1.885 1.367 1.00 93.88 91 SER A CA 1
ATOM 736 C C . SER A 1 91 ? 4.502 1.844 1.594 1.00 93.88 91 SER A C 1
ATOM 738 O O . SER A 1 91 ? 5.278 1.730 0.648 1.00 93.88 91 SER A O 1
ATOM 740 N N . ASN A 1 92 ? 4.939 1.891 2.852 1.00 94.38 92 ASN A N 1
ATOM 741 C CA . ASN A 1 92 ? 6.348 1.851 3.222 1.00 94.38 92 ASN A CA 1
ATOM 742 C C . ASN A 1 92 ? 7.006 0.515 2.844 1.00 94.38 92 ASN A C 1
ATOM 744 O O . ASN A 1 92 ? 8.123 0.498 2.320 1.00 94.38 92 ASN A O 1
ATOM 748 N N . TYR A 1 93 ? 6.305 -0.606 3.050 1.00 95.69 93 TYR A N 1
ATOM 749 C CA . TYR A 1 93 ? 6.758 -1.904 2.554 1.00 95.69 93 TYR A CA 1
ATOM 750 C C . TYR A 1 93 ? 6.929 -1.885 1.029 1.00 95.69 93 TYR A C 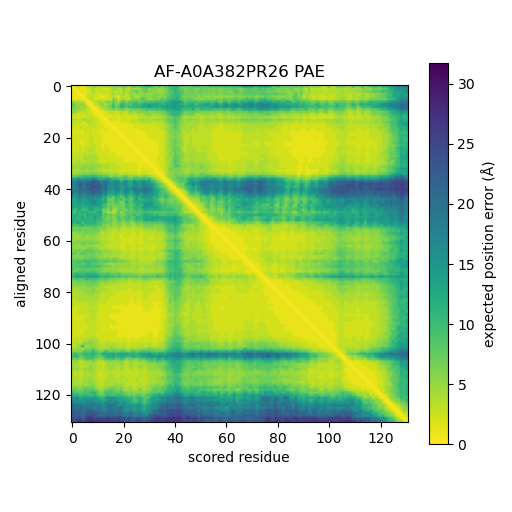1
ATOM 752 O O . TYR A 1 93 ? 8.016 -2.191 0.531 1.00 95.69 93 TYR A O 1
ATOM 760 N N . GLY A 1 94 ? 5.898 -1.465 0.289 1.00 95.38 94 GLY A N 1
ATOM 761 C CA . GLY A 1 94 ? 5.929 -1.452 -1.172 1.00 95.38 94 GLY A CA 1
ATOM 762 C C . GLY A 1 94 ? 7.007 -0.533 -1.742 1.00 95.38 94 GLY A C 1
ATOM 763 O O . GLY A 1 94 ? 7.719 -0.911 -2.667 1.00 95.38 94 GLY A O 1
ATOM 764 N N . LEU A 1 95 ? 7.214 0.648 -1.154 1.00 94.62 95 LEU A N 1
ATOM 765 C CA . LEU A 1 95 ? 8.300 1.550 -1.545 1.00 94.62 95 LEU A CA 1
ATOM 766 C C . LEU A 1 95 ? 9.671 0.906 -1.322 1.00 94.62 95 LEU A C 1
ATOM 768 O O . LEU A 1 95 ? 10.559 1.030 -2.166 1.00 94.62 95 LEU A O 1
ATOM 772 N N . HIS A 1 96 ? 9.858 0.197 -0.209 1.00 94.00 96 HIS A N 1
ATOM 773 C CA . HIS A 1 96 ? 11.100 -0.524 0.034 1.00 94.00 96 HIS A CA 1
ATOM 774 C C . HIS A 1 96 ? 11.311 -1.662 -0.973 1.00 94.00 96 HIS A C 1
ATOM 776 O O . HIS A 1 96 ? 12.410 -1.807 -1.510 1.00 94.00 96 HIS A O 1
ATOM 782 N N . PHE A 1 97 ? 10.265 -2.436 -1.264 1.00 93.38 97 PHE A N 1
ATOM 783 C CA . PHE A 1 97 ? 10.284 -3.480 -2.287 1.00 93.38 97 PHE A CA 1
ATOM 784 C C . PHE A 1 97 ? 10.680 -2.913 -3.661 1.00 93.38 97 PHE A C 1
ATOM 786 O O . PHE A 1 97 ? 11.628 -3.392 -4.286 1.00 93.38 97 PHE A O 1
ATOM 793 N N . LEU A 1 98 ? 10.037 -1.819 -4.081 1.00 92.44 98 LEU A N 1
ATOM 794 C CA . LEU A 1 98 ? 10.334 -1.124 -5.334 1.00 92.44 98 LEU A CA 1
ATOM 795 C C . LEU A 1 98 ? 11.764 -0.577 -5.383 1.00 92.44 98 LEU A C 1
ATOM 797 O O . LEU A 1 98 ? 12.413 -0.666 -6.422 1.00 92.44 98 LEU A O 1
ATOM 801 N N . SER A 1 99 ? 12.287 -0.044 -4.272 1.00 91.31 99 SER A N 1
ATOM 802 C CA . SER A 1 99 ? 13.680 0.425 -4.218 1.00 91.31 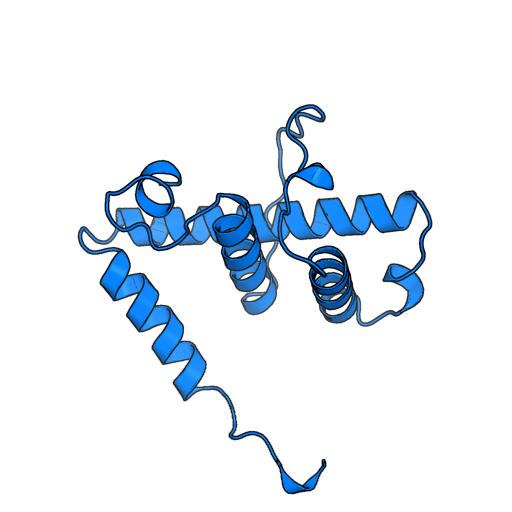99 SER A CA 1
ATOM 803 C C . SER A 1 99 ? 14.661 -0.702 -4.530 1.00 91.31 99 SER A C 1
ATOM 805 O O . SER A 1 99 ? 15.544 -0.518 -5.363 1.00 91.31 99 SER A O 1
ATOM 807 N N . ARG A 1 100 ? 14.466 -1.883 -3.928 1.00 90.00 100 ARG A N 1
ATOM 808 C CA . ARG A 1 100 ? 15.341 -3.047 -4.143 1.00 90.00 100 ARG A CA 1
ATOM 809 C C . ARG A 1 100 ? 15.309 -3.519 -5.593 1.00 90.00 100 ARG A C 1
ATOM 811 O O . ARG A 1 100 ? 16.354 -3.784 -6.173 1.00 90.00 100 ARG A O 1
ATOM 818 N N . ILE A 1 101 ? 14.123 -3.561 -6.193 1.00 85.88 101 ILE A N 1
ATOM 819 C CA . ILE A 1 101 ? 13.942 -3.868 -7.617 1.00 85.88 101 ILE A CA 1
ATOM 820 C C . ILE A 1 101 ? 14.743 -2.901 -8.497 1.00 85.88 101 ILE A C 1
ATOM 822 O O . ILE A 1 101 ? 15.527 -3.322 -9.349 1.00 85.88 101 ILE A O 1
ATOM 826 N N . MET A 1 102 ? 14.603 -1.599 -8.254 1.00 86.12 102 MET A N 1
ATOM 827 C CA . MET A 1 102 ? 15.264 -0.562 -9.048 1.00 86.12 102 MET A CA 1
ATOM 828 C C . MET A 1 102 ? 16.780 -0.491 -8.835 1.00 86.12 102 MET A C 1
ATOM 830 O O . MET A 1 102 ? 17.479 0.089 -9.661 1.00 86.12 102 MET A O 1
ATOM 834 N N . GLU A 1 103 ? 17.296 -1.029 -7.731 1.00 84.50 103 GLU A N 1
ATOM 835 C CA . GLU A 1 103 ? 18.738 -1.177 -7.500 1.00 84.50 103 GLU A CA 1
ATOM 836 C C . GLU A 1 103 ? 19.335 -2.324 -8.328 1.00 84.50 103 GLU A C 1
ATOM 838 O O . GLU A 1 103 ? 20.514 -2.282 -8.672 1.00 84.50 103 GLU A O 1
ATOM 843 N N . THR A 1 104 ? 18.527 -3.329 -8.678 1.00 80.44 104 THR A N 1
ATOM 844 C CA . THR A 1 104 ? 18.982 -4.522 -9.414 1.00 80.44 104 THR A CA 1
ATOM 845 C C . THR A 1 104 ? 18.891 -4.413 -10.937 1.00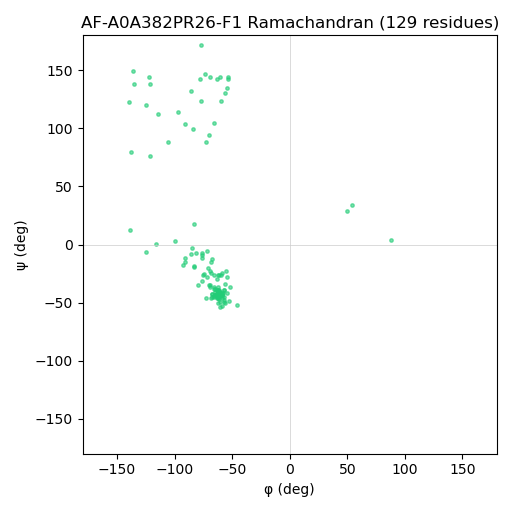 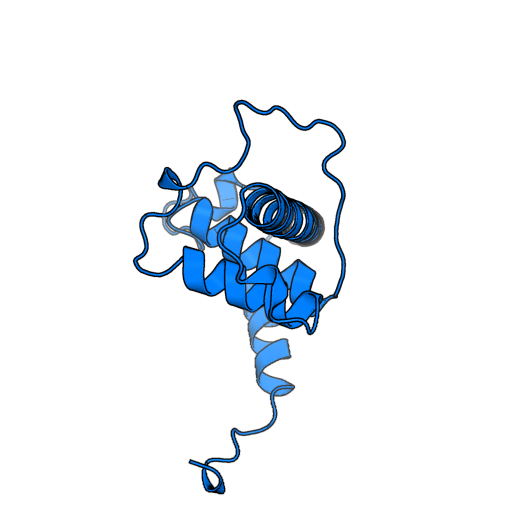80.44 104 THR A C 1
ATOM 847 O O . THR A 1 104 ? 19.512 -5.216 -11.629 1.00 80.44 104 THR A O 1
ATOM 850 N N . SER A 1 105 ? 18.162 -3.429 -11.475 1.00 72.62 105 SER A N 1
ATOM 851 C CA . SER A 1 105 ? 17.983 -3.247 -12.921 1.00 72.62 105 SER A CA 1
ATOM 852 C C . SER A 1 105 ? 18.141 -1.789 -13.342 1.00 72.62 105 SER A C 1
ATOM 854 O O . SER A 1 105 ? 17.600 -0.881 -12.711 1.00 72.62 105 SER A O 1
ATOM 856 N N . ASN A 1 106 ? 18.836 -1.572 -14.462 1.00 72.50 106 ASN A N 1
ATOM 857 C CA . ASN A 1 106 ? 18.855 -0.272 -15.133 1.00 72.50 106 ASN A CA 1
ATOM 858 C C . ASN A 1 106 ? 17.542 0.016 -15.878 1.00 72.50 106 ASN A C 1
ATOM 860 O O . ASN A 1 106 ? 17.201 1.190 -16.031 1.00 72.50 106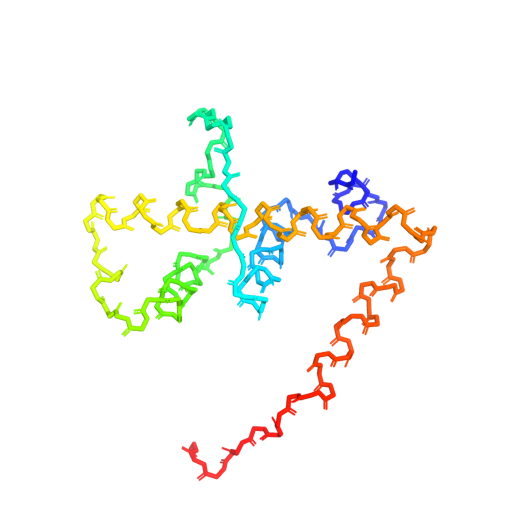 ASN A O 1
ATOM 864 N N . ASP A 1 107 ? 16.803 -1.025 -16.278 1.00 83.38 107 ASP A N 1
ATOM 865 C CA . ASP A 1 107 ? 15.475 -0.911 -16.881 1.00 83.38 107 ASP A CA 1
ATOM 866 C C . ASP A 1 107 ? 14.398 -1.339 -15.877 1.00 83.38 107 ASP A C 1
ATOM 868 O O . ASP A 1 107 ? 14.058 -2.512 -15.710 1.00 83.38 107 ASP A O 1
ATOM 872 N N . TYR A 1 108 ? 13.942 -0.370 -15.089 1.00 82.75 108 TYR A N 1
ATOM 873 C CA . TYR A 1 108 ? 12.961 -0.600 -14.032 1.00 82.75 108 TYR A CA 1
ATOM 874 C C . TYR A 1 108 ? 11.522 -0.608 -14.554 1.00 82.75 108 TYR A C 1
ATOM 876 O O . TYR A 1 108 ? 10.643 -1.108 -13.855 1.00 82.75 108 TYR A O 1
ATOM 884 N N . LEU A 1 109 ? 11.266 -0.038 -15.737 1.00 85.38 109 LEU A N 1
ATOM 885 C CA . LEU A 1 109 ? 9.928 -0.022 -16.327 1.00 85.38 109 LEU A CA 1
ATOM 886 C C . LEU A 1 109 ? 9.564 -1.410 -16.834 1.00 85.38 109 LEU A C 1
ATOM 888 O O . LEU A 1 109 ? 8.500 -1.907 -16.476 1.00 85.38 109 LEU A O 1
ATOM 892 N N . ASP A 1 110 ? 10.476 -2.065 -17.552 1.00 85.94 110 ASP A N 1
ATOM 893 C CA . ASP A 1 110 ? 10.275 -3.444 -17.997 1.00 85.94 110 ASP A CA 1
ATOM 894 C C . ASP A 1 110 ? 10.037 -4.383 -16.811 1.00 85.94 110 ASP A C 1
ATOM 896 O O . ASP A 1 110 ? 9.107 -5.185 -16.833 1.00 85.94 110 ASP A O 1
ATOM 900 N N . MET A 1 111 ? 10.780 -4.218 -15.708 1.00 84.31 111 MET A N 1
ATOM 901 C CA . MET A 1 111 ? 10.553 -5.040 -14.516 1.00 84.31 111 MET A CA 1
ATOM 902 C C . MET A 1 111 ? 9.182 -4.789 -13.869 1.00 84.31 111 MET A C 1
ATOM 904 O O . MET A 1 111 ? 8.540 -5.731 -13.401 1.00 84.31 111 MET A O 1
ATOM 908 N N . LEU A 1 112 ? 8.717 -3.535 -13.829 1.00 86.81 112 LEU A N 1
ATOM 909 C CA . LEU A 1 112 ? 7.372 -3.216 -13.341 1.00 86.81 112 LEU A CA 1
ATOM 910 C C . LEU A 1 112 ? 6.299 -3.862 -14.223 1.00 86.81 112 LEU A C 1
ATOM 912 O O . LEU A 1 112 ? 5.346 -4.430 -13.694 1.00 86.81 112 LEU A O 1
ATOM 916 N N . ILE A 1 113 ? 6.471 -3.808 -15.545 1.00 88.06 113 ILE A N 1
ATOM 917 C CA . ILE A 1 113 ? 5.560 -4.434 -16.508 1.00 88.06 113 ILE A CA 1
ATOM 918 C C . ILE A 1 113 ? 5.548 -5.952 -16.314 1.00 88.06 113 ILE A C 1
ATOM 920 O O . ILE A 1 113 ? 4.479 -6.530 -16.138 1.00 88.06 113 ILE A O 1
ATOM 924 N N . GLU A 1 114 ? 6.716 -6.596 -16.267 1.00 88.12 114 GLU A N 1
ATOM 925 C CA . GLU A 1 114 ? 6.830 -8.037 -16.018 1.00 88.12 114 GLU A CA 1
ATOM 926 C C . GLU A 1 114 ? 6.178 -8.455 -14.699 1.00 88.12 114 GLU A C 1
ATOM 928 O O . GLU A 1 114 ? 5.558 -9.515 -14.620 1.00 88.12 114 GLU A O 1
ATOM 933 N N . MET A 1 115 ? 6.327 -7.644 -13.650 1.00 86.75 115 MET A N 1
ATOM 934 C CA . MET A 1 115 ? 5.691 -7.908 -12.365 1.00 86.75 115 MET A CA 1
ATOM 935 C C . MET A 1 115 ? 4.167 -7.888 -12.494 1.00 86.75 115 MET A C 1
ATOM 937 O O . MET A 1 115 ? 3.522 -8.805 -12.000 1.00 86.75 115 MET A O 1
ATOM 941 N N . CYS A 1 116 ? 3.600 -6.887 -13.170 1.00 86.56 116 CYS A N 1
ATOM 942 C CA . CYS A 1 116 ? 2.156 -6.807 -13.391 1.00 86.56 116 CYS A CA 1
ATOM 943 C C . CYS A 1 116 ? 1.638 -7.983 -14.232 1.00 86.56 116 CYS A C 1
ATOM 945 O O . CYS A 1 116 ? 0.637 -8.592 -13.866 1.00 86.56 116 CYS A O 1
ATOM 947 N N . LEU A 1 117 ? 2.340 -8.348 -15.310 1.00 88.12 117 LEU A N 1
ATOM 948 C CA . LEU A 1 117 ? 1.955 -9.470 -16.176 1.00 88.12 117 LEU A CA 1
ATOM 949 C C . LEU A 1 117 ? 1.942 -10.807 -15.420 1.00 88.12 117 LEU A C 1
ATOM 951 O O . LEU A 1 117 ? 1.023 -11.603 -15.582 1.00 88.12 117 LEU A O 1
ATOM 955 N N . LYS A 1 118 ? 2.919 -11.038 -14.534 1.00 86.69 118 LYS A N 1
ATOM 956 C CA . LYS A 1 118 ? 2.981 -12.258 -13.710 1.00 86.69 118 LYS A CA 1
ATOM 957 C C . LYS A 1 118 ? 1.837 -12.383 -12.703 1.00 86.69 118 LYS A C 1
ATOM 959 O O . LYS A 1 118 ? 1.556 -13.499 -12.266 1.00 86.69 118 LYS A O 1
ATOM 964 N N . GLU A 1 119 ? 1.243 -11.274 -12.266 1.00 82.81 119 GLU A N 1
ATOM 965 C CA . GLU A 1 119 ? 0.055 -11.311 -11.399 1.00 82.81 119 GLU A CA 1
ATOM 966 C C . GLU A 1 119 ? -1.222 -11.576 -12.206 1.00 82.81 119 GLU A C 1
ATOM 968 O O . GLU A 1 119 ? -2.104 -12.298 -11.739 1.00 82.81 119 GLU A O 1
ATOM 973 N N . ASP A 1 120 ? -1.300 -11.052 -13.431 1.00 79.56 120 ASP A N 1
ATOM 974 C CA . ASP A 1 120 ? -2.423 -11.291 -14.342 1.00 79.56 120 ASP A CA 1
ATOM 975 C C . ASP A 1 120 ? -2.542 -12.781 -14.706 1.00 79.56 120 ASP A C 1
ATOM 977 O O . ASP A 1 120 ? -3.599 -13.379 -14.533 1.00 79.56 120 ASP A O 1
ATOM 981 N N . GLU A 1 121 ? -1.426 -13.435 -15.053 1.00 78.50 121 GLU A N 1
ATOM 982 C CA . GLU A 1 121 ? -1.387 -14.874 -15.378 1.00 78.50 121 GLU A CA 1
ATOM 983 C C . GLU A 1 121 ? -1.868 -15.795 -14.240 1.00 78.50 121 GLU A C 1
ATOM 985 O O . GLU A 1 121 ? -2.281 -16.930 -14.483 1.00 78.50 121 GLU A O 1
ATOM 990 N N . LYS A 1 122 ? -1.783 -15.343 -12.985 1.00 74.31 122 LYS A N 1
ATOM 991 C CA . LYS A 1 122 ? -2.199 -16.119 -11.805 1.00 74.31 122 LYS A CA 1
ATOM 992 C C . LYS A 1 122 ? -3.650 -15.875 -11.411 1.00 74.31 122 LYS A C 1
ATOM 994 O O . LYS A 1 122 ? -4.160 -16.585 -10.542 1.00 74.31 122 LYS A O 1
ATOM 999 N N . SER A 1 123 ? -4.285 -14.859 -11.985 1.00 69.06 123 SER A N 1
ATOM 1000 C CA . SER A 1 123 ? -5.647 -14.491 -11.632 1.00 69.06 123 SER A CA 1
ATOM 1001 C C . SER A 1 123 ? -6.617 -15.476 -12.293 1.00 69.06 123 SER A C 1
ATOM 1003 O O . SER A 1 123 ? -6.561 -15.653 -13.510 1.00 69.06 123 SER A O 1
ATOM 1005 N N . PRO A 1 124 ? -7.484 -16.167 -11.528 1.00 71.62 124 PRO A N 1
ATOM 1006 C CA . PRO A 1 124 ? -8.504 -17.020 -12.126 1.00 71.62 124 PRO A CA 1
ATOM 1007 C C . PRO A 1 124 ? -9.425 -16.167 -13.004 1.00 71.62 124 PRO A C 1
ATOM 1009 O O . PRO A 1 124 ? -9.713 -15.019 -12.652 1.00 71.62 124 PRO A O 1
ATOM 1012 N N . GLU A 1 125 ? -9.893 -16.716 -14.131 1.00 75.31 125 GLU A N 1
ATOM 1013 C CA . GLU A 1 125 ? -10.895 -16.017 -14.939 1.00 75.31 125 GLU A CA 1
ATOM 1014 C C . GLU A 1 125 ? -12.105 -15.672 -14.056 1.00 75.31 125 GLU A C 1
ATOM 1016 O O . GLU A 1 125 ? -12.535 -16.511 -13.254 1.00 75.31 125 GLU A O 1
ATOM 1021 N N . PRO A 1 126 ? -12.634 -14.438 -14.147 1.00 69.88 126 PRO A N 1
ATOM 1022 C CA . PRO A 1 126 ? -13.793 -14.054 -13.364 1.00 69.88 126 PRO A CA 1
ATOM 1023 C C . PRO A 1 126 ? -14.957 -14.977 -13.720 1.00 69.88 126 PRO A C 1
ATOM 1025 O O . PRO A 1 126 ? -15.342 -15.082 -14.884 1.00 69.88 126 PRO A O 1
ATOM 1028 N N . ASP A 1 127 ? -15.519 -15.637 -12.709 1.00 72.88 127 ASP A N 1
ATOM 1029 C CA . ASP A 1 127 ? -16.711 -16.461 -12.871 1.00 72.88 127 ASP A CA 1
ATOM 1030 C C . ASP A 1 127 ? -17.927 -15.547 -13.076 1.00 72.88 127 ASP A C 1
ATOM 1032 O O . ASP A 1 127 ? -18.580 -15.091 -12.133 1.00 72.88 127 ASP A O 1
ATOM 1036 N N . LEU A 1 128 ? -18.172 -15.210 -14.341 1.00 73.75 128 LEU A N 1
ATOM 1037 C CA . LEU A 1 128 ? -19.272 -14.350 -14.765 1.00 73.75 128 LEU A CA 1
ATOM 1038 C C . LEU A 1 128 ? -20.639 -15.044 -14.651 1.00 73.75 128 LEU A C 1
ATOM 1040 O O . LEU A 1 128 ? -21.650 -14.383 -14.868 1.00 73.75 128 LEU A O 1
ATOM 1044 N N . GLU A 1 129 ? -20.701 -16.335 -14.302 1.00 70.00 129 GLU A N 1
ATOM 1045 C CA . GLU A 1 129 ? -21.973 -17.043 -14.096 1.00 70.00 129 GLU A CA 1
ATOM 1046 C C . GLU A 1 129 ? -22.640 -16.697 -12.749 1.00 70.00 129 GLU A C 1
ATOM 1048 O O . GLU A 1 129 ? -23.797 -17.054 -12.522 1.00 70.00 129 GLU A O 1
ATOM 1053 N N . LEU A 1 130 ? -21.942 -15.972 -11.863 1.00 57.78 130 LEU A N 1
ATOM 1054 C CA . LEU A 1 130 ? -22.428 -15.555 -10.540 1.00 57.78 130 LEU A CA 1
ATOM 1055 C C . LEU A 1 130 ? -22.949 -14.103 -10.468 1.00 57.78 130 LEU A C 1
ATOM 1057 O O . LEU A 1 130 ? -23.315 -13.661 -9.374 1.00 57.78 130 LEU A O 1
ATOM 1061 N N . ILE A 1 131 ? -22.983 -13.363 -11.586 1.00 50.50 131 ILE A N 1
ATOM 1062 C CA . ILE A 1 131 ? -23.438 -11.956 -11.660 1.00 50.50 131 ILE A CA 1
ATOM 1063 C C . ILE A 1 131 ? -24.815 -11.846 -12.322 1.00 50.50 131 ILE A C 1
ATOM 1065 O O . ILE A 1 131 ? -25.010 -12.446 -13.401 1.00 50.50 131 ILE A O 1
#

InterPro domains:
  IPR023983 DNA sulphur modification system-associated protein 4 [TIGR04062] (1-128)
  IPR060766 DNA sulphur modification system-associated protein 4-like [PF27807] (1-125)

Secondary structure (DSSP, 8-state):
-HHHHHSSSS-S-SSHHHHHHHHHHHHHHHT-----SS--TTTS--GGG--STTHHHHHHHHHHHHH--GGGG---HHHHHHHHHHHHHHHHHHHHHHHHHHHH-S-HHHHHHHHHHHHHTTSPPP-GGG-

Sequence (131 aa):
MIKKLTGSDSPPFQQIWQLLIFAASLGIRDKEKRPIENYDAGKAIQENYFSAPGWKGLLYLMRLVETENTNCLNSSEEEQDKLIKSFEEYSNYGLHFLSRIMETSNDYLDMLIEMCLKEDEKSPEPDLELI